Protein AF-A0A7K9TB17-F1 (afdb_monomer_lite)

Structure (mmCIF, N/CA/C/O backbone):
data_AF-A0A7K9TB17-F1
#
_entry.id   AF-A0A7K9TB17-F1
#
loop_
_atom_site.group_PDB
_atom_site.id
_atom_site.type_symbol
_atom_site.label_atom_id
_atom_site.label_alt_id
_atom_site.label_comp_id
_atom_site.label_asym_id
_atom_site.label_entity_id
_atom_site.label_seq_id
_atom_site.pdbx_PDB_ins_code
_atom_site.Cartn_x
_atom_site.Cartn_y
_atom_site.Cartn_z
_atom_site.occupancy
_atom_site.B_iso_or_equiv
_atom_site.auth_seq_id
_atom_site.auth_comp_id
_atom_site.auth_asym_id
_atom_site.auth_atom_id
_atom_site.pdbx_PDB_model_num
ATOM 1 N N . LEU A 1 1 ? -5.782 9.603 12.552 1.00 83.56 1 LEU A N 1
ATOM 2 C CA . LEU A 1 1 ? -4.458 9.473 11.911 1.00 83.56 1 LEU A CA 1
ATOM 3 C C . LEU A 1 1 ? -3.860 10.864 11.793 1.00 83.56 1 LEU A C 1
ATOM 5 O O . LEU A 1 1 ? -4.507 11.724 11.207 1.00 83.56 1 LEU A O 1
ATOM 9 N N . MET A 1 2 ? -2.684 11.098 12.362 1.00 88.44 2 MET A N 1
ATOM 10 C CA . MET A 1 2 ? -1.966 12.364 12.228 1.00 88.44 2 MET A CA 1
ATOM 11 C C . MET A 1 2 ? -0.707 12.116 11.406 1.00 88.44 2 MET A C 1
ATOM 13 O O . MET A 1 2 ? 0.119 11.303 11.799 1.00 88.44 2 MET A O 1
ATOM 17 N N . VAL A 1 3 ? -0.576 12.778 10.256 1.00 89.00 3 VAL A N 1
ATOM 18 C CA . VAL A 1 3 ? 0.591 12.632 9.373 1.00 89.00 3 VAL A CA 1
ATOM 19 C C . VAL A 1 3 ? 1.592 13.737 9.687 1.00 89.00 3 VAL A C 1
ATOM 21 O O . VAL A 1 3 ? 1.286 14.919 9.532 1.00 89.00 3 VAL A O 1
ATOM 24 N N . ALA A 1 4 ? 2.790 13.360 10.117 1.00 86.06 4 ALA A N 1
ATOM 25 C CA . ALA A 1 4 ? 3.867 14.289 10.410 1.00 86.06 4 ALA A CA 1
ATOM 26 C C . ALA A 1 4 ? 4.574 14.720 9.119 1.00 86.06 4 ALA A C 1
ATOM 28 O O . ALA A 1 4 ? 4.911 13.891 8.276 1.00 86.06 4 ALA A O 1
ATOM 29 N N . ASN A 1 5 ? 4.856 16.020 8.988 1.00 83.06 5 ASN A N 1
ATOM 30 C CA . ASN A 1 5 ? 5.741 16.596 7.964 1.00 83.06 5 ASN A CA 1
ATOM 31 C C . ASN A 1 5 ? 5.374 16.318 6.488 1.00 83.06 5 ASN A C 1
ATOM 33 O O . ASN A 1 5 ? 6.193 16.593 5.607 1.00 83.06 5 ASN A O 1
ATOM 37 N N . GLY A 1 6 ? 4.164 15.814 6.215 1.00 89.38 6 GLY A N 1
ATOM 38 C CA . GLY A 1 6 ? 3.683 15.487 4.871 1.00 89.38 6 GLY A CA 1
ATOM 39 C C . GLY A 1 6 ? 4.459 14.354 4.183 1.00 89.38 6 GLY A C 1
ATOM 40 O O . GLY A 1 6 ? 5.286 13.670 4.783 1.00 89.38 6 GLY A O 1
ATOM 41 N N . TRP A 1 7 ? 4.182 14.147 2.893 1.00 94.62 7 TRP A N 1
ATOM 42 C CA . TRP A 1 7 ? 4.883 13.157 2.071 1.00 94.62 7 TRP A CA 1
ATOM 43 C C . TRP A 1 7 ? 6.260 13.664 1.640 1.00 94.62 7 TRP A C 1
ATOM 45 O O . TRP A 1 7 ? 6.398 14.789 1.161 1.00 94.62 7 TRP A O 1
ATOM 55 N N . ARG A 1 8 ? 7.274 12.806 1.751 1.00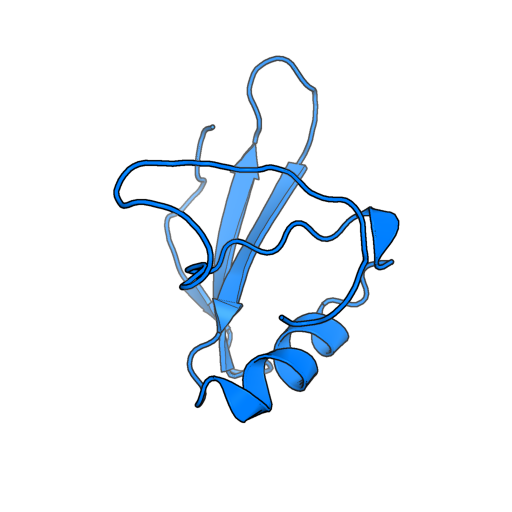 94.50 8 ARG A N 1
ATOM 56 C CA . ARG A 1 8 ? 8.656 13.075 1.342 1.00 94.50 8 ARG A CA 1
ATOM 57 C C . ARG A 1 8 ? 9.128 12.032 0.344 1.00 94.50 8 ARG A C 1
ATOM 59 O O . ARG A 1 8 ? 8.836 10.854 0.497 1.00 94.50 8 ARG A O 1
ATOM 66 N N . VAL A 1 9 ? 9.897 12.458 -0.652 1.00 93.94 9 VAL A N 1
ATOM 67 C CA . VAL A 1 9 ? 10.509 11.538 -1.617 1.00 93.94 9 VAL A CA 1
ATOM 68 C C . VAL A 1 9 ? 11.704 10.849 -0.963 1.00 93.94 9 VAL A C 1
ATOM 70 O O . VAL A 1 9 ? 12.678 11.512 -0.607 1.00 93.94 9 VAL A O 1
ATOM 73 N N . ASP A 1 10 ? 11.671 9.524 -0.877 1.00 90.69 10 ASP A N 1
ATOM 74 C CA . ASP A 1 10 ? 12.849 8.704 -0.618 1.00 90.69 10 ASP A CA 1
ATOM 75 C C . ASP A 1 10 ? 13.426 8.211 -1.950 1.00 90.69 10 ASP A C 1
ATOM 77 O O . ASP A 1 10 ? 12.853 7.374 -2.656 1.00 90.69 10 ASP A O 1
ATOM 81 N N . ARG A 1 11 ? 14.591 8.758 -2.310 1.00 86.62 11 ARG A N 1
ATOM 82 C CA . ARG A 1 11 ? 15.288 8.428 -3.558 1.00 86.62 11 ARG A CA 1
ATOM 83 C C . ARG A 1 11 ? 15.996 7.076 -3.515 1.00 86.62 11 ARG A C 1
ATOM 85 O O . ARG A 1 11 ? 16.233 6.519 -4.581 1.00 86.62 11 ARG A O 1
ATOM 92 N N . ARG A 1 12 ? 16.323 6.545 -2.331 1.00 84.19 12 ARG A N 1
ATOM 93 C CA . ARG A 1 12 ? 16.982 5.235 -2.195 1.00 84.19 12 ARG A CA 1
ATOM 94 C C . ARG A 1 12 ? 16.023 4.122 -2.596 1.00 84.19 12 ARG A C 1
ATOM 96 O O . ARG A 1 12 ? 16.405 3.222 -3.334 1.00 84.19 12 ARG A O 1
ATOM 103 N N . CYS A 1 13 ? 14.763 4.256 -2.187 1.00 79.25 13 CYS A N 1
ATOM 104 C CA . CYS A 1 13 ? 13.721 3.260 -2.437 1.00 79.25 13 CYS A CA 1
ATOM 105 C C . CYS A 1 13 ? 12.689 3.696 -3.490 1.00 79.25 13 CYS A C 1
ATOM 107 O O . CYS A 1 13 ? 11.724 2.981 -3.737 1.00 79.25 13 CYS A O 1
ATOM 109 N N . CYS A 1 14 ? 12.881 4.851 -4.138 1.00 88.50 14 CYS A N 1
ATOM 110 C CA . CYS A 1 14 ? 12.015 5.359 -5.210 1.00 88.50 14 CYS A CA 1
ATOM 111 C C . CYS A 1 14 ? 10.529 5.397 -4.820 1.00 88.50 14 CYS A C 1
ATOM 113 O O . CYS A 1 14 ? 9.647 4.938 -5.553 1.00 88.50 14 CYS A O 1
ATOM 115 N N . THR A 1 15 ? 10.263 5.939 -3.636 1.00 92.75 15 THR A N 1
ATOM 116 C CA . THR A 1 15 ? 8.945 5.937 -3.003 1.00 92.75 15 THR A CA 1
ATOM 117 C C . THR A 1 15 ? 8.684 7.267 -2.316 1.00 92.75 15 THR A C 1
ATOM 119 O O . THR A 1 15 ? 9.618 7.986 -1.970 1.00 92.75 15 THR A O 1
ATOM 122 N N . ASN A 1 16 ? 7.415 7.604 -2.115 1.00 95.06 16 ASN A N 1
ATOM 123 C CA . ASN A 1 16 ? 7.043 8.662 -1.189 1.00 95.06 16 ASN A CA 1
ATOM 124 C C . ASN A 1 16 ? 6.769 8.039 0.179 1.00 95.06 16 ASN A C 1
ATOM 126 O O . ASN A 1 16 ? 6.028 7.062 0.278 1.00 95.06 16 ASN A O 1
ATOM 130 N N . VAL A 1 17 ? 7.354 8.620 1.218 1.00 93.75 17 VAL A N 1
ATOM 131 C CA . VAL A 1 17 ? 7.233 8.182 2.605 1.00 93.75 17 VAL A CA 1
ATOM 132 C C . VAL A 1 17 ? 6.587 9.289 3.419 1.00 93.75 17 VAL A C 1
ATOM 134 O O . VAL A 1 17 ? 6.925 10.462 3.259 1.00 93.75 17 VAL A O 1
ATOM 137 N N . ALA A 1 18 ? 5.676 8.921 4.305 1.00 94.38 18 ALA A N 1
ATOM 138 C CA . ALA A 1 18 ? 5.184 9.800 5.351 1.00 94.38 18 ALA A CA 1
ATOM 139 C C . ALA A 1 18 ? 5.172 9.043 6.679 1.00 94.38 18 ALA A C 1
ATOM 141 O O . ALA A 1 18 ? 4.849 7.858 6.720 1.00 94.38 18 ALA A O 1
ATOM 142 N N . LEU A 1 19 ? 5.523 9.732 7.761 1.00 93.62 19 LEU A N 1
ATOM 143 C CA . LEU A 1 19 ? 5.368 9.195 9.108 1.00 93.62 19 LEU A CA 1
ATOM 144 C C . LEU A 1 19 ? 4.013 9.629 9.642 1.00 93.62 19 LEU A C 1
ATOM 146 O O . LEU A 1 19 ? 3.592 10.768 9.430 1.00 93.62 19 LEU A O 1
ATOM 150 N N . ALA A 1 20 ? 3.323 8.730 10.322 1.00 93.75 20 ALA A N 1
ATOM 151 C CA . ALA A 1 20 ? 2.037 9.029 10.914 1.00 93.75 20 ALA A CA 1
ATOM 152 C C . ALA A 1 20 ? 1.882 8.360 12.272 1.00 93.75 20 ALA A C 1
ATOM 154 O O . ALA A 1 20 ? 2.512 7.349 12.558 1.00 93.75 20 ALA A O 1
ATOM 155 N N . THR A 1 21 ? 0.996 8.906 13.091 1.00 92.50 21 THR A N 1
ATOM 156 C CA . THR A 1 21 ? 0.558 8.274 14.330 1.00 92.50 21 THR A CA 1
ATOM 157 C C . THR A 1 21 ? -0.932 7.972 14.258 1.00 92.50 21 THR A C 1
ATOM 159 O O . THR A 1 21 ? -1.751 8.751 13.742 1.00 92.50 21 THR A O 1
ATOM 162 N N . ALA A 1 22 ? -1.307 6.800 14.759 1.00 88.75 22 ALA A N 1
ATOM 163 C CA . ALA A 1 22 ? -2.702 6.448 14.965 1.00 88.75 22 ALA A CA 1
ATOM 164 C C . ALA A 1 22 ? -3.118 6.872 16.378 1.00 88.75 22 ALA A C 1
ATOM 166 O O . ALA A 1 22 ? -2.905 6.143 17.346 1.00 88.75 22 ALA A O 1
ATOM 167 N N . ASN A 1 23 ? -3.693 8.075 16.496 1.00 75.56 23 ASN A N 1
ATOM 168 C CA . ASN A 1 23 ? -4.237 8.576 17.762 1.00 75.56 23 ASN A CA 1
ATOM 169 C C . ASN A 1 23 ? -5.143 7.512 18.406 1.00 75.56 23 ASN A C 1
ATOM 171 O O . ASN A 1 23 ? -6.071 7.031 17.757 1.00 75.56 23 ASN A O 1
ATOM 175 N N . GLY A 1 24 ? -4.867 7.167 19.664 1.00 75.00 24 GLY A N 1
ATOM 176 C CA . GLY A 1 24 ? -5.618 6.167 20.429 1.00 75.00 24 GLY A CA 1
ATOM 177 C C . GLY A 1 24 ? -5.063 4.738 20.393 1.00 75.00 24 GLY A C 1
ATOM 178 O O . GLY A 1 24 ? -5.593 3.901 21.113 1.00 75.00 24 GLY A O 1
ATOM 179 N N . LEU A 1 25 ? -4.016 4.450 19.607 1.00 75.94 25 LEU A N 1
ATOM 180 C CA . LEU A 1 25 ? -3.415 3.107 19.522 1.00 75.94 25 LEU A CA 1
ATOM 181 C C . LEU A 1 25 ? -1.923 3.045 19.892 1.00 75.94 25 LEU A C 1
ATOM 183 O O . LEU A 1 25 ? -1.355 1.967 19.823 1.00 75.94 25 LEU A O 1
ATOM 187 N N . GLU A 1 26 ? -1.281 4.163 20.256 1.00 84.56 26 GLU A N 1
ATOM 188 C CA . GLU A 1 26 ? 0.180 4.236 20.504 1.00 84.56 26 GLU A CA 1
ATOM 189 C C . GLU A 1 26 ? 1.029 3.581 19.391 1.00 84.56 26 GLU A C 1
ATOM 191 O O . GLU A 1 26 ? 2.104 3.043 19.628 1.00 84.56 26 GLU A O 1
ATOM 196 N N . LEU A 1 27 ? 0.540 3.635 18.146 1.00 88.69 27 LEU A N 1
ATOM 197 C CA . LEU A 1 27 ? 1.217 3.066 16.983 1.00 88.69 27 LEU A CA 1
ATOM 198 C C . LEU A 1 27 ? 1.840 4.165 16.127 1.00 88.69 27 LEU A C 1
ATOM 200 O O . LEU A 1 27 ? 1.152 5.087 15.664 1.00 88.69 27 LEU A O 1
ATOM 204 N N . GLU A 1 28 ? 3.133 4.003 15.865 1.00 90.81 28 GLU A N 1
ATOM 205 C CA . GLU A 1 28 ? 3.844 4.705 14.805 1.00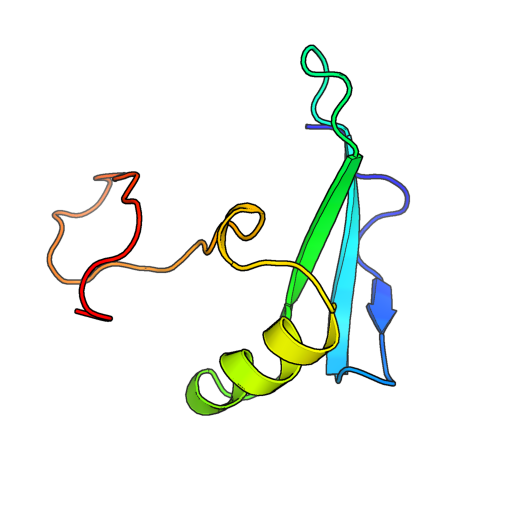 90.81 28 GLU A CA 1
ATOM 206 C C . GLU A 1 28 ? 3.662 3.960 13.483 1.00 90.81 28 GLU A C 1
ATOM 208 O O . GLU A 1 28 ? 3.775 2.738 13.400 1.00 90.81 28 GLU A O 1
ATOM 213 N N . LEU A 1 29 ? 3.356 4.713 12.434 1.00 92.19 29 LEU A N 1
ATOM 214 C CA . LEU A 1 29 ? 3.061 4.197 11.111 1.00 92.19 29 LEU A CA 1
ATOM 215 C C . LEU A 1 29 ? 4.021 4.803 10.097 1.00 92.19 29 LEU A C 1
ATOM 217 O O . LEU A 1 29 ? 4.236 6.017 10.057 1.00 92.19 29 LEU A O 1
ATOM 221 N N . VAL A 1 30 ? 4.524 3.948 9.214 1.00 92.44 30 VAL A N 1
ATOM 222 C CA . VAL A 1 30 ? 5.232 4.357 8.005 1.00 92.44 30 VAL A CA 1
ATOM 223 C C . VAL A 1 30 ? 4.284 4.173 6.829 1.00 92.44 30 VAL A C 1
ATOM 225 O O . VAL A 1 30 ? 3.925 3.056 6.467 1.00 92.44 30 VAL A O 1
ATOM 228 N N . LEU A 1 31 ? 3.860 5.279 6.227 1.00 93.69 31 LEU A N 1
ATOM 229 C CA . LEU A 1 31 ? 3.050 5.268 5.017 1.00 93.69 31 LEU A CA 1
ATOM 230 C C . LEU A 1 31 ? 3.980 5.255 3.807 1.00 93.69 31 LEU A C 1
ATOM 232 O O . LEU A 1 31 ? 4.814 6.148 3.652 1.00 93.69 31 LEU A O 1
ATOM 236 N N . LEU A 1 32 ? 3.812 4.265 2.932 1.00 93.94 32 LEU A N 1
ATOM 237 C CA . LEU A 1 32 ? 4.581 4.127 1.698 1.00 93.94 32 LEU A CA 1
ATOM 238 C C . LEU A 1 32 ? 3.666 4.305 0.489 1.00 93.94 32 LEU A C 1
ATOM 240 O O . LEU A 1 32 ? 2.629 3.656 0.377 1.00 93.94 32 LEU A O 1
ATOM 244 N N . LYS A 1 33 ? 4.084 5.151 -0.453 1.00 94.31 33 LYS A N 1
ATOM 245 C CA . LYS A 1 33 ? 3.453 5.298 -1.766 1.00 94.31 33 LYS A CA 1
ATOM 246 C C . LYS A 1 33 ? 4.511 5.078 -2.855 1.00 94.31 33 LYS A C 1
ATOM 248 O O . LYS A 1 33 ? 5.162 6.052 -3.260 1.00 94.31 33 LYS A O 1
ATOM 253 N N . PRO A 1 34 ? 4.685 3.830 -3.334 1.00 93.50 34 PRO A N 1
ATOM 254 C CA . PRO A 1 34 ? 5.614 3.494 -4.411 1.00 93.50 34 PRO A CA 1
ATOM 255 C C . PRO A 1 34 ? 5.474 4.436 -5.616 1.00 93.50 34 PRO A C 1
ATOM 257 O O . PRO A 1 34 ? 4.363 4.735 -6.045 1.00 93.50 34 PRO A O 1
ATOM 260 N N . GLN A 1 35 ? 6.598 4.928 -6.150 1.00 91.81 35 GLN A N 1
ATOM 261 C CA . GLN A 1 35 ? 6.640 5.823 -7.323 1.00 91.81 35 GLN A CA 1
ATOM 262 C C . GLN A 1 35 ? 7.211 5.102 -8.558 1.00 91.81 35 GLN A C 1
ATOM 264 O O . GLN A 1 35 ? 7.893 5.688 -9.402 1.00 91.81 35 GLN A O 1
ATOM 269 N N . ARG A 1 36 ? 6.981 3.790 -8.635 1.00 89.56 36 ARG A N 1
ATOM 270 C CA . ARG A 1 36 ? 7.343 2.923 -9.761 1.00 89.56 36 ARG A CA 1
ATOM 271 C C . ARG A 1 36 ? 6.079 2.298 -10.342 1.00 89.56 36 ARG A C 1
ATOM 273 O O . ARG A 1 36 ? 5.001 2.416 -9.767 1.00 89.56 36 ARG A O 1
ATOM 280 N N . LEU A 1 37 ? 6.231 1.639 -11.488 1.00 92.81 37 LEU A N 1
ATOM 281 C CA . LEU A 1 37 ? 5.157 0.848 -12.081 1.00 92.81 37 LEU A CA 1
ATOM 282 C C . LEU A 1 37 ? 4.634 -0.180 -11.072 1.00 92.81 37 LEU A C 1
ATOM 284 O O . LEU A 1 37 ? 5.398 -0.732 -10.280 1.00 92.81 37 LEU A O 1
ATOM 288 N N . MET A 1 38 ? 3.330 -0.444 -11.121 1.00 92.50 38 MET A N 1
ATOM 289 C CA . MET A 1 38 ? 2.631 -1.256 -10.122 1.00 92.50 38 MET A CA 1
ATOM 290 C C . MET A 1 38 ? 3.175 -2.688 -10.013 1.00 92.50 38 MET A C 1
ATOM 292 O O . MET A 1 38 ? 3.218 -3.254 -8.924 1.00 92.50 38 MET A O 1
ATOM 296 N N . ASN A 1 39 ? 3.680 -3.245 -11.116 1.00 93.62 39 ASN A N 1
ATOM 297 C CA . ASN A 1 39 ? 4.330 -4.557 -11.147 1.00 93.62 39 ASN A CA 1
ATOM 298 C C . ASN A 1 39 ? 5.684 -4.602 -10.409 1.00 93.62 39 ASN A C 1
ATOM 300 O O . ASN A 1 39 ? 6.226 -5.684 -10.211 1.00 93.62 39 ASN A O 1
ATOM 304 N N . LEU A 1 40 ? 6.234 -3.451 -10.008 1.00 92.44 40 LEU A N 1
ATOM 305 C CA . LEU A 1 40 ? 7.499 -3.327 -9.277 1.00 92.44 40 LEU A CA 1
ATOM 306 C C . LEU A 1 40 ? 7.309 -2.890 -7.817 1.00 92.44 40 LEU A C 1
ATOM 308 O O . LEU A 1 40 ? 8.292 -2.791 -7.081 1.00 92.44 40 LEU A O 1
ATOM 312 N N . SER A 1 41 ? 6.072 -2.646 -7.370 1.00 91.38 41 SER A N 1
ATOM 313 C CA . SER A 1 41 ? 5.787 -2.167 -6.010 1.00 91.38 41 SER A CA 1
ATOM 314 C C . SER A 1 41 ? 6.306 -3.112 -4.924 1.00 91.38 41 SER A C 1
ATOM 316 O O . SER A 1 41 ? 6.763 -2.645 -3.883 1.00 91.38 41 SER A O 1
ATOM 318 N N . GLY A 1 42 ? 6.309 -4.426 -5.180 1.00 90.88 42 GLY A N 1
ATOM 319 C CA . GLY A 1 42 ? 6.816 -5.428 -4.239 1.00 90.88 42 GLY A CA 1
ATOM 320 C C . GLY A 1 42 ? 8.275 -5.196 -3.834 1.00 90.88 42 GLY A C 1
ATOM 321 O O . GLY A 1 42 ? 8.583 -5.266 -2.651 1.00 90.88 42 GLY A O 1
ATOM 322 N N . LEU A 1 43 ? 9.145 -4.814 -4.780 1.00 89.94 43 LEU A N 1
ATOM 323 C CA . LEU A 1 43 ? 10.566 -4.542 -4.510 1.00 89.94 43 LEU A CA 1
ATOM 324 C C . LEU A 1 43 ? 10.758 -3.361 -3.547 1.00 89.94 43 LEU A C 1
ATOM 326 O O . LEU A 1 43 ? 11.637 -3.372 -2.685 1.00 89.94 43 LEU A O 1
ATOM 330 N N . ILE A 1 44 ? 9.911 -2.339 -3.682 1.00 89.69 44 ILE A N 1
ATOM 331 C CA . ILE A 1 44 ? 9.927 -1.160 -2.815 1.00 89.69 44 ILE A CA 1
ATOM 332 C C . ILE A 1 44 ? 9.449 -1.543 -1.416 1.00 89.69 44 ILE A C 1
ATOM 334 O O . ILE A 1 44 ? 10.099 -1.195 -0.435 1.00 89.69 44 ILE A O 1
ATOM 338 N N . VAL A 1 45 ? 8.350 -2.292 -1.315 1.00 90.19 45 VAL A N 1
ATOM 339 C CA . VAL A 1 45 ? 7.802 -2.724 -0.022 1.00 90.19 45 VAL A CA 1
ATOM 340 C C . VAL A 1 45 ? 8.799 -3.609 0.729 1.00 90.19 45 VAL A C 1
ATOM 342 O O . VAL A 1 45 ? 9.034 -3.379 1.912 1.00 90.19 45 VAL A O 1
ATOM 345 N N . THR A 1 46 ? 9.473 -4.545 0.051 1.00 89.19 46 THR A N 1
ATOM 346 C CA . THR A 1 46 ? 10.495 -5.393 0.690 1.00 89.19 46 THR A CA 1
ATOM 347 C C . THR A 1 46 ? 11.679 -4.596 1.236 1.00 89.19 46 THR A C 1
ATOM 349 O O . THR A 1 46 ? 12.265 -4.983 2.243 1.00 89.19 46 THR A O 1
ATOM 352 N N . SER A 1 47 ? 12.015 -3.456 0.622 1.00 84.88 47 SER A N 1
ATOM 353 C CA . SER A 1 47 ? 13.119 -2.605 1.086 1.00 84.88 47 SER A CA 1
ATOM 354 C C . SER A 1 47 ? 12.847 -1.909 2.427 1.00 84.88 47 SER A C 1
ATOM 356 O O . SER A 1 47 ? 13.787 -1.436 3.059 1.00 84.88 47 SER A O 1
ATOM 358 N N . ALA A 1 48 ? 11.589 -1.872 2.883 1.00 84.00 48 ALA A N 1
ATOM 359 C CA . ALA A 1 48 ? 11.223 -1.301 4.178 1.00 84.00 48 ALA A CA 1
ATOM 360 C C . ALA A 1 48 ? 11.591 -2.204 5.371 1.00 84.00 48 ALA A C 1
ATOM 362 O O . ALA A 1 48 ? 11.555 -1.741 6.507 1.00 84.00 48 ALA A O 1
ATOM 363 N N . GLY A 1 49 ? 11.941 -3.476 5.132 1.00 86.69 49 GLY A N 1
ATOM 364 C CA . GLY A 1 49 ? 12.413 -4.388 6.180 1.00 86.69 49 GLY A CA 1
ATOM 365 C C . GLY A 1 49 ? 11.360 -4.768 7.227 1.00 86.69 49 GLY A C 1
ATOM 366 O O . GLY A 1 49 ? 11.723 -5.160 8.332 1.00 86.69 49 GLY A O 1
ATOM 367 N N . LEU A 1 50 ? 10.071 -4.642 6.902 1.00 88.19 50 LEU A N 1
ATOM 368 C CA . LEU A 1 50 ? 8.965 -5.007 7.789 1.00 88.19 50 LEU A CA 1
ATOM 369 C C . LEU A 1 50 ? 8.536 -6.461 7.561 1.00 88.19 50 LEU A C 1
ATOM 371 O O . LEU A 1 50 ? 8.483 -6.927 6.421 1.00 88.19 50 LEU A O 1
ATOM 375 N N . GLY A 1 51 ? 8.188 -7.159 8.644 1.00 92.94 51 GLY A N 1
ATOM 376 C CA . GLY A 1 51 ? 7.519 -8.458 8.555 1.00 92.94 51 GLY A CA 1
ATOM 377 C C . GLY A 1 51 ? 6.129 -8.319 7.914 1.00 92.94 51 GLY A C 1
ATOM 378 O O . GLY A 1 51 ? 5.461 -7.304 8.141 1.00 92.94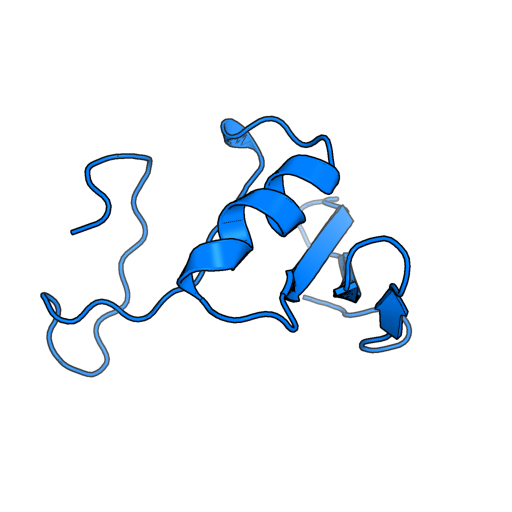 51 GLY A O 1
ATOM 379 N N . PRO A 1 52 ? 5.676 -9.290 7.098 1.00 92.50 52 PRO A N 1
ATOM 380 C CA . PRO A 1 52 ? 4.411 -9.20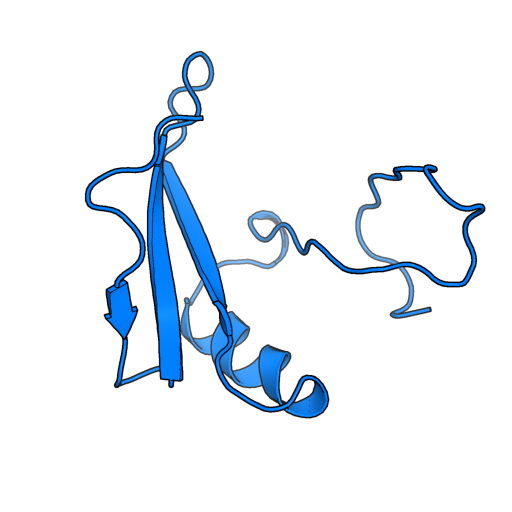3 6.361 1.00 92.50 52 PRO A CA 1
ATOM 381 C C . PRO A 1 52 ? 3.184 -9.019 7.264 1.00 92.50 52 PRO A C 1
ATOM 383 O O . PRO A 1 52 ? 2.216 -8.386 6.856 1.00 92.50 52 PRO A O 1
ATOM 386 N N . GLU A 1 53 ? 3.232 -9.512 8.500 1.00 93.88 53 GLU A N 1
ATOM 387 C CA . GLU A 1 53 ? 2.200 -9.336 9.525 1.00 93.88 53 GLU A CA 1
ATOM 388 C C . GLU A 1 53 ? 1.996 -7.875 9.960 1.00 93.88 53 GLU A C 1
ATOM 390 O O . GLU A 1 53 ? 0.938 -7.531 10.482 1.00 93.88 53 GLU A O 1
ATOM 395 N N . ASN A 1 54 ? 2.980 -7.009 9.704 1.00 93.00 54 ASN A N 1
ATOM 396 C CA . ASN A 1 54 ? 2.946 -5.584 10.030 1.00 93.00 54 ASN A CA 1
ATOM 397 C C . ASN A 1 54 ? 2.678 -4.699 8.799 1.00 93.00 54 ASN A C 1
ATOM 399 O O . ASN A 1 54 ? 2.755 -3.472 8.885 1.00 93.00 54 ASN A O 1
ATOM 403 N N . ILE A 1 55 ? 2.376 -5.300 7.641 1.00 93.62 55 ILE A N 1
ATOM 404 C CA . ILE A 1 55 ? 2.145 -4.581 6.386 1.00 93.62 55 ILE A CA 1
ATOM 405 C C . ILE A 1 55 ? 0.653 -4.569 6.055 1.00 93.62 55 ILE A C 1
ATOM 407 O O . ILE A 1 55 ? 0.025 -5.607 5.865 1.00 93.62 55 ILE A O 1
ATOM 411 N N . TYR A 1 56 ? 0.113 -3.364 5.887 1.00 94.00 56 TYR A N 1
ATOM 412 C CA . TYR A 1 56 ? -1.234 -3.138 5.372 1.00 94.00 56 TYR A CA 1
ATOM 413 C C . TYR A 1 56 ? -1.144 -2.589 3.949 1.00 94.00 56 TYR A C 1
ATOM 415 O O . TYR A 1 56 ? -0.590 -1.511 3.723 1.00 94.00 56 TYR A O 1
ATOM 423 N N . LEU A 1 57 ? -1.693 -3.327 2.984 1.00 94.31 57 LEU A N 1
ATOM 424 C CA . LEU A 1 57 ? -1.744 -2.918 1.583 1.00 94.31 57 LEU A CA 1
ATOM 425 C C . LEU A 1 57 ? -3.134 -2.372 1.247 1.00 94.31 57 LEU A C 1
ATOM 427 O O . LEU A 1 57 ? -4.130 -3.077 1.373 1.00 94.31 57 LEU A O 1
ATOM 431 N N . PHE A 1 58 ? -3.188 -1.129 0.774 1.00 94.44 58 PHE A N 1
ATOM 432 C CA . PHE A 1 58 ? -4.397 -0.533 0.212 1.00 94.44 58 PHE A CA 1
ATOM 433 C C . PHE A 1 58 ? -4.327 -0.624 -1.310 1.00 94.44 58 PHE A C 1
ATOM 435 O O . PHE A 1 58 ? -3.388 -0.105 -1.916 1.00 94.44 58 PHE A O 1
ATOM 442 N N . HIS A 1 59 ? -5.312 -1.278 -1.915 1.00 93.50 59 HIS A N 1
ATOM 443 C CA . HIS A 1 59 ? -5.419 -1.441 -3.360 1.00 93.50 59 HIS A CA 1
ATOM 444 C C . HIS A 1 59 ? -6.887 -1.397 -3.793 1.00 93.50 59 HIS A C 1
ATOM 446 O O . HIS A 1 59 ? -7.793 -1.553 -2.972 1.00 93.50 59 HIS A O 1
ATOM 452 N N . ASP A 1 60 ? -7.117 -1.157 -5.077 1.00 93.94 60 ASP A N 1
ATOM 453 C CA . ASP A 1 60 ? -8.413 -1.359 -5.707 1.00 93.94 60 ASP A CA 1
ATOM 454 C C . ASP A 1 60 ? -8.688 -2.855 -5.913 1.00 93.94 60 ASP A C 1
ATOM 456 O O . ASP A 1 60 ? -7.779 -3.641 -6.179 1.00 93.94 60 ASP A O 1
ATOM 460 N N . ASP A 1 61 ? -9.947 -3.257 -5.760 1.00 94.19 61 ASP A N 1
ATOM 461 C CA . ASP A 1 61 ? -10.392 -4.645 -5.906 1.00 94.19 61 ASP A CA 1
ATOM 462 C C . ASP A 1 61 ? -11.552 -4.681 -6.908 1.00 94.19 61 ASP A C 1
ATOM 464 O O . ASP A 1 61 ? -12.655 -4.202 -6.630 1.00 94.19 61 ASP A O 1
ATOM 468 N N . LEU A 1 62 ? -11.276 -5.224 -8.096 1.00 94.25 62 LEU A N 1
ATOM 469 C CA . LEU A 1 62 ? -12.230 -5.307 -9.204 1.00 94.25 62 LEU A CA 1
ATOM 470 C C . LEU A 1 62 ? -13.335 -6.345 -8.960 1.00 94.25 62 LEU A C 1
ATOM 472 O O . LEU A 1 62 ? -14.385 -6.275 -9.598 1.00 94.25 62 LEU A O 1
ATOM 476 N N . ASP A 1 63 ? -13.137 -7.269 -8.017 1.00 94.50 63 ASP A N 1
ATOM 477 C CA . ASP A 1 63 ? -14.112 -8.305 -7.672 1.00 94.50 63 ASP A CA 1
ATOM 478 C C . ASP A 1 63 ? -15.144 -7.806 -6.646 1.00 94.50 63 ASP A C 1
ATOM 480 O O . ASP A 1 63 ? -1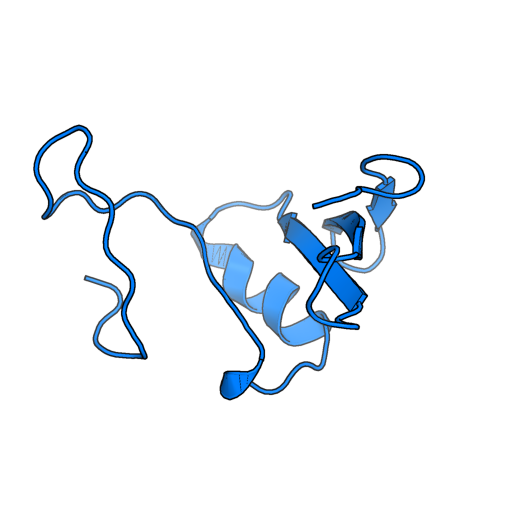6.012 -8.563 -6.191 1.00 94.50 63 ASP A O 1
ATOM 484 N N . LYS A 1 64 ? -15.056 -6.544 -6.212 1.00 94.50 64 LYS A N 1
ATOM 485 C CA . LYS A 1 64 ? -15.997 -5.935 -5.266 1.00 94.50 64 LYS A CA 1
ATOM 486 C C . LYS A 1 64 ? -16.835 -4.872 -5.959 1.00 94.50 64 LYS A C 1
ATOM 488 O O . LYS A 1 64 ? -16.378 -4.139 -6.827 1.00 94.50 64 LYS A O 1
ATOM 493 N N . ALA A 1 65 ? -18.095 -4.779 -5.534 1.00 97.31 65 ALA A N 1
ATOM 494 C CA . ALA A 1 65 ? -18.978 -3.706 -5.967 1.00 97.31 65 ALA A CA 1
ATOM 495 C C . ALA A 1 65 ? -18.369 -2.338 -5.621 1.00 97.31 65 ALA A C 1
ATOM 497 O O . ALA A 1 65 ? -17.707 -2.190 -4.589 1.00 97.31 65 ALA A O 1
ATOM 498 N N . LEU A 1 66 ? -18.644 -1.334 -6.455 1.00 97.00 66 LEU A N 1
ATOM 499 C CA . LEU A 1 66 ? -18.222 0.041 -6.201 1.00 97.00 66 LEU A CA 1
ATOM 500 C C . LEU A 1 66 ? -18.639 0.479 -4.786 1.00 97.00 66 LEU A C 1
ATOM 502 O O . LEU A 1 66 ? -19.719 0.129 -4.310 1.00 97.00 66 LEU A O 1
ATOM 506 N N . SER A 1 67 ? -17.763 1.227 -4.115 1.00 96.31 67 SER A N 1
ATOM 507 C CA . SER A 1 67 ? -17.934 1.697 -2.729 1.00 96.31 67 SER A CA 1
ATOM 508 C C . SER A 1 67 ? -17.861 0.618 -1.640 1.00 96.31 67 SER A C 1
ATOM 510 O O . SER A 1 67 ? -17.950 0.956 -0.459 1.00 96.31 67 SER A O 1
ATOM 512 N N . LYS A 1 68 ? -17.650 -0.661 -1.980 1.00 97.19 68 LYS A N 1
ATOM 513 C CA . LYS A 1 68 ? -17.419 -1.713 -0.984 1.00 97.19 68 LYS A CA 1
ATOM 514 C C . LYS A 1 68 ? -15.961 -1.705 -0.517 1.00 97.19 68 LYS A C 1
ATOM 516 O O . LYS A 1 68 ? -15.051 -1.863 -1.323 1.00 97.19 68 LYS A O 1
ATOM 521 N N . LEU A 1 69 ? -15.753 -1.594 0.796 1.00 96.19 69 LEU A N 1
ATOM 522 C CA . LEU A 1 69 ? -14.451 -1.762 1.446 1.00 96.19 69 LEU A CA 1
ATOM 523 C C . LEU A 1 69 ? -14.386 -3.129 2.137 1.00 96.19 69 LEU A C 1
ATOM 525 O O . LEU A 1 69 ? -15.345 -3.546 2.788 1.00 96.19 69 LEU A O 1
ATOM 529 N N . VAL A 1 70 ? -13.256 -3.823 2.006 1.00 95.44 70 VAL A N 1
ATOM 530 C CA . VAL A 1 70 ? -13.008 -5.124 2.640 1.00 95.44 70 VAL A CA 1
ATOM 531 C C . VAL A 1 70 ? -11.618 -5.117 3.269 1.00 95.44 70 VAL A C 1
ATOM 533 O O . VAL A 1 70 ? -10.679 -4.590 2.682 1.00 95.44 70 VAL A O 1
ATOM 536 N N . ILE A 1 71 ? -11.487 -5.720 4.452 1.00 95.38 71 ILE A N 1
ATOM 537 C CA . ILE A 1 71 ? -10.199 -6.003 5.095 1.00 95.38 71 ILE A CA 1
ATOM 538 C C . ILE A 1 71 ? -9.978 -7.515 5.037 1.00 95.38 71 ILE A C 1
ATOM 540 O O . ILE A 1 71 ? -10.875 -8.286 5.382 1.00 95.38 71 ILE A O 1
ATOM 544 N N . LYS A 1 72 ? -8.797 -7.940 4.583 1.00 94.62 72 LYS A N 1
ATOM 545 C CA . LYS A 1 72 ? -8.434 -9.349 4.396 1.00 94.62 72 LYS A CA 1
ATOM 546 C C . LYS A 1 72 ? -7.004 -9.582 4.874 1.00 94.62 72 LYS A C 1
ATOM 548 O O . LYS A 1 72 ? -6.127 -8.768 4.604 1.00 94.62 72 LYS A O 1
ATOM 553 N N . LEU A 1 73 ? -6.776 -10.711 5.542 1.00 96.12 73 LEU A N 1
ATOM 554 C CA . LEU A 1 73 ? -5.441 -11.207 5.868 1.00 96.12 73 LEU A CA 1
ATOM 555 C C . LEU A 1 73 ? -5.056 -12.303 4.864 1.00 96.12 73 LEU A C 1
ATOM 557 O O . LEU A 1 73 ? -5.699 -13.350 4.810 1.00 96.12 73 LEU A O 1
ATOM 561 N N . GLY A 1 74 ? -4.018 -12.056 4.063 1.00 92.81 74 GLY A N 1
ATOM 562 C CA . GLY A 1 74 ? -3.519 -13.007 3.064 1.00 92.81 74 GLY A CA 1
ATOM 563 C C . GLY A 1 74 ? -4.499 -13.309 1.918 1.00 92.81 74 GLY A C 1
ATOM 564 O O . GLY A 1 74 ? -5.317 -12.480 1.519 1.00 92.81 74 GLY A O 1
ATOM 565 N N . GLY A 1 75 ? -4.406 -14.526 1.372 1.00 91.75 75 GLY A N 1
ATOM 566 C CA . GLY A 1 75 ? -5.137 -14.971 0.181 1.00 91.75 75 GLY A CA 1
ATOM 567 C C . GLY A 1 75 ? -4.397 -14.685 -1.129 1.00 91.75 75 GLY A C 1
ATOM 568 O O . GLY A 1 75 ? -3.216 -14.351 -1.133 1.00 91.75 75 GLY A O 1
ATOM 569 N N . SER A 1 76 ? -5.084 -14.877 -2.257 1.00 88.62 76 SER A N 1
ATOM 570 C CA . SER A 1 76 ? -4.517 -14.572 -3.576 1.00 88.62 76 SER A CA 1
ATOM 571 C C . SER A 1 76 ? -4.450 -13.063 -3.826 1.00 88.62 76 SER A C 1
ATOM 573 O O . SER A 1 76 ? -5.176 -12.302 -3.191 1.00 88.62 76 SER A O 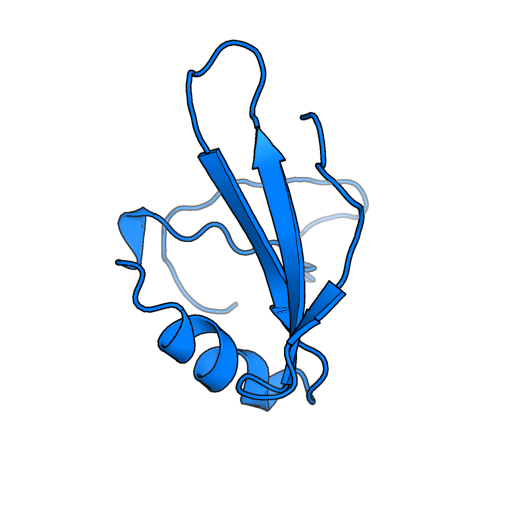1
ATOM 575 N N . ALA A 1 77 ? -3.615 -12.671 -4.794 1.00 84.44 77 ALA A N 1
ATOM 576 C CA . ALA A 1 77 ? -3.578 -11.330 -5.383 1.00 84.44 77 ALA A CA 1
ATOM 577 C C . ALA A 1 77 ? -4.758 -11.054 -6.341 1.00 84.44 77 ALA A C 1
ATOM 579 O O . ALA A 1 77 ? -4.764 -10.028 -7.015 1.00 84.44 77 ALA A O 1
ATOM 580 N N . ARG A 1 78 ? -5.701 -12.000 -6.437 1.00 71.81 78 ARG A N 1
ATOM 581 C CA . ARG A 1 78 ? -7.041 -11.776 -6.976 1.00 71.81 78 ARG A CA 1
ATOM 582 C C . ARG A 1 78 ? -7.956 -11.302 -5.857 1.00 71.81 78 ARG A C 1
ATOM 584 O O . ARG A 1 78 ? -7.973 -11.978 -4.793 1.00 71.81 78 ARG A O 1
#

Sequence (78 aa):
LMVANGWRVDRRCCTNVALATANGLELELVLLKPQRLMNLSGLIVTSAGLGPENIYLFHDDLDKALSKLVIKLGGSAR

Organism: NCBI:txid1109041

Foldseek 3Di:
DAWPPDWDQDPVLQWTWIWDDDPPPRDIDIDTGHNDPPVCVVVSVVVVVDDPVRDDDDDDDPVDDPPDDDDDDDDDPD

Secondary structure (DSSP, 8-state):
-EEEEEEEEETTTTEEEEEEEETTTTEEEEEEEE-S-GGGHHHHHHTT---GGG-------TTS-TT------S----

InterPro domains:
  IPR001328 Peptidyl-tRNA hydrolase [PF01195] (26-77)
  IPR036416 Peptidyl-tRNA hydrolase superfamily [G3DSA:3.40.50.1470] (2-78)
  IPR036416 Peptidyl-tRNA hydrolase superfamily [SSF53178] (26-77)

pLDDT: mean 90.68, std 5.29, range [71.81, 97.31]

Radius of gyration: 13.96 Å; chains: 1; bounding box: 36×32×33 Å